Protein AF-A0A5K7YEE3-F1 (afdb_monomer)

pLDDT: mean 75.42, std 17.95, range [35.16, 96.88]

Sequence (125 aa):
MAGDTKPVQFPMSAAAYAMLKKRAKHLGLSTGKLVENLLAAMELRLQRAYAAAHIDETQVSEKSDKLMIEAILIGDGEGWADNWENTKMAQYLSFIRKDILEDASHNATWRPKIHIADDDAEKDD

Structure (mmCIF, N/CA/C/O backbone):
data_AF-A0A5K7YEE3-F1
#
_entry.id   AF-A0A5K7YEE3-F1
#
loop_
_atom_site.group_PDB
_atom_site.id
_atom_site.type_symbol
_atom_site.label_atom_id
_atom_site.label_alt_id
_atom_site.label_comp_id
_atom_site.label_asym_id
_atom_site.label_entity_id
_atom_site.label_seq_id
_atom_site.pdbx_PDB_ins_code
_atom_site.Cartn_x
_atom_site.Cartn_y
_atom_site.Cartn_z
_atom_site.occupancy
_atom_site.B_iso_or_equiv
_atom_site.auth_seq_id
_atom_site.auth_comp_id
_atom_site.auth_asym_id
_atom_site.auth_atom_id
_atom_site.pdbx_PDB_model_num
ATOM 1 N N . MET A 1 1 ? 2.037 -24.481 22.091 1.00 37.22 1 MET A N 1
ATOM 2 C CA . MET A 1 1 ? 2.882 -23.305 21.802 1.00 37.22 1 MET A CA 1
ATOM 3 C C . MET A 1 1 ? 1.964 -22.091 21.761 1.00 37.22 1 MET A C 1
ATOM 5 O O . MET A 1 1 ? 1.357 -21.846 20.728 1.00 37.22 1 MET A O 1
ATOM 9 N N . ALA A 1 2 ? 1.749 -21.412 22.891 1.00 45.12 2 ALA A N 1
ATOM 10 C CA . ALA A 1 2 ? 1.114 -20.096 22.865 1.00 45.12 2 ALA A CA 1
ATOM 11 C C . ALA A 1 2 ? 2.192 -19.146 22.341 1.00 45.12 2 ALA A C 1
ATOM 13 O O . ALA A 1 2 ? 3.171 -18.903 23.037 1.00 45.12 2 ALA A O 1
ATOM 14 N N . GLY A 1 3 ? 2.109 -18.772 21.065 1.00 49.44 3 GLY A N 1
ATOM 15 C CA . GLY A 1 3 ? 3.049 -17.815 20.498 1.00 49.44 3 GLY A CA 1
ATOM 16 C C . GLY A 1 3 ? 2.928 -16.512 21.276 1.00 49.44 3 GLY A C 1
ATOM 17 O O . GLY A 1 3 ? 1.817 -16.012 21.439 1.00 49.44 3 GLY A O 1
ATOM 18 N N . ASP A 1 4 ? 4.049 -15.989 21.768 1.00 53.56 4 ASP A N 1
ATOM 19 C CA . ASP A 1 4 ? 4.132 -14.650 22.344 1.00 53.56 4 ASP A CA 1
ATOM 20 C C . ASP A 1 4 ? 3.796 -13.623 21.254 1.00 53.56 4 ASP A C 1
ATOM 22 O O . ASP A 1 4 ? 4.671 -13.066 20.589 1.00 53.56 4 ASP A O 1
ATOM 26 N N . THR A 1 5 ? 2.507 -13.380 21.022 1.00 59.44 5 THR A N 1
ATOM 27 C CA . THR A 1 5 ? 2.041 -12.268 20.196 1.00 59.44 5 THR A CA 1
ATOM 28 C C . THR A 1 5 ? 2.337 -10.982 20.949 1.00 59.44 5 THR A C 1
ATOM 30 O O . THR A 1 5 ? 1.546 -10.526 21.776 1.00 59.44 5 THR A O 1
ATOM 33 N N . LYS A 1 6 ? 3.515 -10.409 20.691 1.00 65.69 6 LYS A N 1
ATOM 34 C CA . LYS A 1 6 ? 3.865 -9.076 21.175 1.00 65.69 6 LYS A CA 1
ATOM 35 C C . LYS A 1 6 ? 2.903 -8.059 20.551 1.00 65.69 6 LYS A C 1
ATOM 37 O O . LYS A 1 6 ? 2.703 -8.097 19.335 1.00 65.69 6 LYS A O 1
ATOM 42 N N . PRO A 1 7 ? 2.306 -7.154 21.343 1.00 70.75 7 PRO A N 1
ATOM 43 C CA . PRO A 1 7 ? 1.459 -6.106 20.794 1.00 70.75 7 PRO A CA 1
ATOM 44 C C . PRO A 1 7 ? 2.298 -5.193 19.891 1.00 70.75 7 PRO A C 1
ATOM 46 O O . PRO A 1 7 ? 3.295 -4.623 20.330 1.00 70.75 7 PRO A O 1
ATOM 49 N N . VAL A 1 8 ? 1.890 -5.063 18.628 1.00 73.81 8 VAL A N 1
ATOM 50 C CA . VAL A 1 8 ? 2.483 -4.121 17.671 1.00 73.81 8 VAL A CA 1
ATOM 51 C C . VAL A 1 8 ? 1.805 -2.765 17.850 1.00 73.81 8 VAL A C 1
ATOM 53 O O . VAL A 1 8 ? 0.576 -2.677 17.853 1.00 73.81 8 VAL A O 1
ATOM 56 N N . GLN A 1 9 ? 2.599 -1.709 18.022 1.00 77.19 9 GLN A N 1
ATOM 57 C CA . GLN A 1 9 ? 2.112 -0.335 18.122 1.00 77.19 9 GLN A CA 1
ATOM 58 C C . GLN A 1 9 ? 2.451 0.427 16.844 1.00 77.19 9 GLN A C 1
ATOM 60 O O . GLN A 1 9 ? 3.601 0.441 16.415 1.00 77.19 9 GLN A O 1
ATOM 65 N N . PHE A 1 10 ? 1.446 1.076 16.259 1.00 78.00 10 PHE A N 1
ATOM 66 C CA . PHE A 1 10 ? 1.608 1.911 15.074 1.00 78.00 10 PHE A CA 1
ATOM 67 C C . PHE A 1 10 ? 1.471 3.382 15.477 1.00 78.00 10 PHE A C 1
ATOM 69 O O . PHE A 1 10 ? 0.441 3.741 16.060 1.00 78.00 10 PHE A O 1
ATOM 76 N N . PRO A 1 11 ? 2.463 4.241 15.185 1.00 83.50 11 PRO A N 1
ATOM 77 C CA . PRO A 1 11 ? 2.316 5.673 15.396 1.00 83.50 11 PRO A CA 1
ATOM 78 C C . PRO A 1 11 ? 1.243 6.219 14.444 1.00 83.50 11 PRO A C 1
ATOM 80 O O . PRO A 1 11 ? 1.280 5.971 13.241 1.00 83.50 11 PRO A O 1
ATOM 83 N N . MET A 1 12 ? 0.262 6.942 14.984 1.00 85.31 12 MET A N 1
ATOM 84 C CA . MET A 1 12 ? -0.785 7.607 14.206 1.00 85.31 12 MET A CA 1
ATOM 85 C C . MET A 1 12 ? -1.365 8.793 14.976 1.00 85.31 12 MET A C 1
ATOM 87 O O . MET A 1 12 ? -1.327 8.814 16.208 1.00 85.31 12 MET A O 1
ATOM 91 N N . SER A 1 13 ? -1.945 9.762 14.263 1.00 91.19 13 SER A N 1
ATOM 92 C CA . SER A 1 13 ? -2.629 10.888 14.901 1.00 91.19 13 SER A CA 1
ATOM 93 C C . SER A 1 13 ? -3.888 10.431 15.646 1.00 91.19 13 SER A C 1
ATOM 95 O O . SER A 1 13 ? -4.550 9.454 15.272 1.00 91.19 13 SER A O 1
ATOM 97 N N . ALA A 1 14 ? -4.263 11.164 16.699 1.00 87.38 14 ALA A N 1
ATOM 98 C CA . ALA A 1 14 ? -5.452 10.851 17.492 1.00 87.38 14 ALA A CA 1
ATOM 99 C C . ALA A 1 14 ? -6.737 10.863 16.641 1.00 87.38 14 ALA A C 1
ATOM 101 O O . ALA A 1 14 ? -7.603 9.999 16.801 1.00 87.38 14 ALA A O 1
ATOM 102 N N . ALA A 1 15 ? -6.833 11.798 15.689 1.00 92.31 15 ALA A N 1
ATOM 103 C CA . ALA A 1 15 ? -7.942 11.885 14.744 1.00 92.31 15 ALA A CA 1
ATOM 104 C C . ALA A 1 15 ? -8.023 10.650 13.828 1.00 92.31 15 ALA A C 1
ATOM 106 O O . ALA A 1 15 ? -9.101 10.065 13.668 1.00 92.31 15 ALA A O 1
ATOM 107 N N . ALA A 1 16 ? -6.888 10.196 13.281 1.00 89.44 16 ALA A N 1
ATOM 108 C CA . ALA A 1 16 ? -6.839 9.003 12.438 1.00 89.44 16 ALA A CA 1
ATOM 109 C C . ALA A 1 16 ? -7.252 7.746 13.219 1.00 89.44 16 ALA A C 1
ATOM 111 O O . ALA A 1 16 ? -8.068 6.951 12.738 1.00 89.44 16 ALA A O 1
ATOM 112 N N . TYR A 1 17 ? -6.773 7.607 14.460 1.00 89.31 17 TYR A N 1
ATOM 113 C CA . TYR A 1 17 ? -7.147 6.499 15.338 1.00 89.31 17 TYR A CA 1
ATOM 114 C C . TYR A 1 17 ? -8.645 6.489 15.672 1.00 89.31 17 TYR A C 1
ATOM 116 O O . TYR A 1 17 ? -9.297 5.441 15.619 1.00 89.31 17 TYR A O 1
ATOM 124 N N . ALA A 1 18 ? -9.228 7.656 15.967 1.00 92.62 18 ALA A N 1
ATOM 125 C CA . ALA A 1 18 ? -10.658 7.780 16.235 1.00 92.62 18 ALA A CA 1
ATOM 126 C C . ALA A 1 18 ? -11.504 7.338 15.027 1.00 92.62 18 ALA A C 1
ATOM 128 O O . ALA A 1 18 ? -12.474 6.585 15.179 1.00 92.62 18 ALA A O 1
ATOM 129 N N . MET A 1 19 ? -11.102 7.737 13.818 1.00 95.25 19 MET A N 1
ATOM 130 C CA . MET A 1 19 ? -11.761 7.326 12.577 1.00 95.25 19 MET A CA 1
ATOM 131 C C . MET A 1 19 ? -11.615 5.828 12.306 1.00 95.25 19 MET A C 1
ATOM 133 O O . MET A 1 19 ? -12.594 5.176 11.937 1.00 95.25 19 MET A O 1
ATOM 137 N N . LEU A 1 20 ? -10.433 5.256 12.542 1.00 92.94 20 LEU A N 1
ATOM 138 C CA . LEU A 1 20 ? -10.197 3.818 12.431 1.00 92.94 20 LEU A CA 1
ATOM 139 C C . LEU A 1 20 ? -11.116 3.030 13.376 1.00 92.94 20 LEU A C 1
ATOM 141 O O . LEU A 1 20 ? -11.795 2.099 12.944 1.00 92.94 20 LEU A O 1
ATOM 145 N N . LYS A 1 21 ? -11.218 3.448 14.644 1.00 94.31 21 LYS A N 1
ATOM 146 C CA . LYS A 1 21 ? -12.106 2.823 15.638 1.00 94.31 21 LYS A CA 1
ATOM 147 C C . LYS A 1 21 ? -13.577 2.908 15.225 1.00 94.31 21 LYS A C 1
ATOM 149 O O . LYS A 1 21 ? -14.319 1.935 15.368 1.00 94.31 21 LYS A O 1
ATOM 154 N N . LYS A 1 22 ? -14.006 4.053 14.683 1.00 96.88 22 LYS A N 1
ATOM 155 C CA . LYS A 1 22 ? -15.368 4.240 14.160 1.00 96.88 22 LYS A CA 1
ATOM 156 C C . LYS A 1 22 ? -15.659 3.288 12.995 1.00 96.88 22 LYS A C 1
ATOM 158 O O . LYS A 1 22 ? -16.711 2.651 12.993 1.00 96.88 22 LYS A O 1
ATOM 163 N N . ARG A 1 23 ? -14.728 3.154 12.043 1.00 96.62 23 ARG A N 1
ATOM 164 C CA . ARG A 1 23 ? -14.845 2.224 10.904 1.00 96.62 23 ARG A CA 1
ATOM 165 C C . ARG A 1 23 ? -14.886 0.769 11.362 1.00 96.62 23 ARG A C 1
ATOM 167 O O . ARG A 1 23 ? -15.761 0.033 10.924 1.00 96.62 23 ARG A O 1
ATOM 174 N N . ALA A 1 24 ? -14.013 0.377 12.290 1.00 95.50 24 ALA A N 1
ATOM 175 C CA . ALA A 1 24 ? -13.995 -0.977 12.842 1.00 95.50 24 ALA A CA 1
ATOM 176 C C . ALA A 1 24 ? -15.349 -1.337 13.470 1.00 95.50 24 ALA A C 1
ATOM 178 O O . ALA A 1 24 ? -15.931 -2.366 13.133 1.00 95.50 24 ALA A O 1
ATOM 179 N N . LYS A 1 25 ? -15.915 -0.429 14.281 1.00 96.44 25 LYS A N 1
ATOM 180 C CA . LYS A 1 25 ? -17.255 -0.596 14.861 1.00 96.44 25 LYS A CA 1
ATOM 181 C C . LYS A 1 25 ? -18.341 -0.731 13.790 1.00 96.44 25 LYS A C 1
ATOM 183 O O . LYS A 1 25 ? -19.210 -1.584 13.926 1.00 96.44 25 LYS A O 1
ATOM 188 N N . HIS A 1 26 ? -18.306 0.104 12.751 1.00 96.88 26 HIS A N 1
ATOM 189 C CA . HIS A 1 26 ? -19.284 0.055 11.661 1.00 96.88 26 HIS A CA 1
ATOM 190 C C . HIS A 1 26 ? -19.256 -1.283 10.908 1.00 96.88 26 HIS A C 1
ATOM 192 O O . HIS A 1 26 ? -20.305 -1.788 10.526 1.00 96.88 26 HIS A O 1
ATOM 198 N N . LEU A 1 27 ? -18.070 -1.874 10.755 1.00 95.56 27 LEU A N 1
ATOM 199 C CA . LEU A 1 27 ? -17.865 -3.156 10.080 1.00 95.56 27 LEU A CA 1
ATOM 200 C C . LEU A 1 27 ? -18.007 -4.375 11.009 1.00 95.56 27 LEU A C 1
ATOM 202 O O . LEU A 1 27 ? -17.825 -5.501 10.557 1.00 95.56 27 LEU A O 1
ATOM 206 N N . GLY A 1 28 ? -18.299 -4.179 12.300 1.00 96.06 28 GLY A N 1
ATOM 207 C CA . GLY A 1 28 ? -18.375 -5.274 13.275 1.00 96.06 28 GLY A CA 1
ATOM 208 C C . GLY A 1 28 ? -17.030 -5.963 13.547 1.00 96.06 28 GLY A C 1
ATOM 209 O O . GLY A 1 28 ? -17.005 -7.126 13.942 1.00 96.06 28 GLY A O 1
ATOM 210 N N . LEU A 1 29 ? -15.912 -5.267 13.331 1.00 94.12 29 LEU A N 1
ATOM 211 C CA . LEU A 1 29 ? -14.554 -5.786 13.501 1.00 94.12 29 LEU A CA 1
ATOM 212 C C . LEU A 1 29 ? -13.878 -5.190 14.742 1.00 94.12 29 LEU A C 1
ATOM 214 O O . LEU A 1 29 ? -14.187 -4.077 15.173 1.00 94.12 29 LEU A O 1
ATOM 218 N N . SER A 1 30 ? -12.889 -5.902 15.288 1.00 93.25 30 SER A N 1
ATOM 219 C CA . SER A 1 30 ? -11.938 -5.282 16.213 1.00 93.25 30 SER A CA 1
ATOM 220 C C . SER A 1 30 ? -11.033 -4.304 15.453 1.00 93.25 30 SER A C 1
ATOM 222 O O . SER A 1 30 ? -10.780 -4.474 14.258 1.00 93.25 30 SER A O 1
ATOM 224 N N . THR A 1 31 ? -10.505 -3.284 16.138 1.00 89.75 31 THR A N 1
ATOM 225 C CA . THR A 1 31 ? -9.558 -2.339 15.522 1.00 89.75 31 THR A CA 1
ATOM 226 C C . THR A 1 31 ? -8.338 -3.065 14.954 1.00 89.75 31 THR A C 1
ATOM 228 O O . THR A 1 31 ? -7.945 -2.790 13.827 1.00 89.75 31 THR A O 1
ATOM 231 N N . GLY A 1 32 ? -7.788 -4.035 15.696 1.00 89.00 32 GLY A N 1
ATOM 232 C CA . GLY A 1 32 ? -6.670 -4.859 15.227 1.00 89.00 32 GLY A CA 1
ATOM 233 C C . GLY A 1 32 ? -7.019 -5.642 13.962 1.00 89.00 32 GLY A C 1
ATOM 234 O O . GLY A 1 32 ? -6.260 -5.607 13.000 1.00 89.00 32 GLY A O 1
ATOM 235 N N . LYS A 1 33 ? -8.216 -6.244 13.902 1.00 89.56 33 LYS A N 1
ATOM 236 C CA . LYS A 1 33 ? -8.641 -6.989 12.714 1.00 89.56 33 LYS A CA 1
ATOM 237 C C . LYS A 1 33 ? -8.813 -6.093 11.489 1.00 89.56 33 LYS A C 1
ATOM 239 O O . LYS A 1 33 ? -8.488 -6.495 10.377 1.00 89.56 33 LYS A O 1
ATOM 244 N N . LEU A 1 34 ? -9.305 -4.870 11.684 1.00 91.88 34 LEU A N 1
ATOM 245 C CA . LEU A 1 34 ? -9.372 -3.897 10.599 1.00 91.88 34 LEU A CA 1
ATOM 246 C C . LEU A 1 34 ? -7.970 -3.525 10.097 1.00 91.88 34 LEU A C 1
ATOM 248 O O . LEU A 1 34 ? -7.770 -3.481 8.889 1.00 91.88 34 LEU A O 1
ATOM 252 N N . VAL A 1 35 ? -7.003 -3.301 10.993 1.00 89.69 35 VAL A N 1
ATOM 253 C CA . VAL A 1 35 ? -5.608 -3.017 10.606 1.00 89.69 35 VAL A CA 1
ATOM 254 C C . VAL A 1 35 ? -5.007 -4.180 9.816 1.00 89.69 35 VAL A C 1
ATOM 256 O O . VAL A 1 35 ? -4.462 -3.948 8.744 1.00 89.69 35 VAL A O 1
ATOM 259 N N . GLU A 1 36 ? -5.166 -5.422 10.278 1.00 88.56 36 GLU A N 1
ATOM 260 C CA . GLU A 1 36 ? -4.715 -6.614 9.541 1.00 88.56 36 GLU A CA 1
ATOM 261 C C . GLU A 1 36 ? -5.302 -6.674 8.127 1.00 88.56 36 GLU A C 1
ATOM 263 O O . GLU A 1 36 ? -4.581 -6.924 7.165 1.00 88.56 36 GLU A O 1
ATOM 268 N N . ASN A 1 37 ? -6.605 -6.416 7.985 1.00 89.94 37 ASN A N 1
ATOM 269 C CA . ASN A 1 37 ? -7.263 -6.434 6.682 1.00 89.94 37 ASN A CA 1
ATOM 270 C C . ASN A 1 37 ? -6.750 -5.314 5.760 1.00 89.94 37 ASN A C 1
ATOM 272 O O . ASN A 1 37 ? -6.614 -5.534 4.560 1.00 89.94 37 ASN A O 1
ATOM 276 N N . LEU A 1 38 ? -6.462 -4.126 6.304 1.00 90.38 38 LEU A N 1
ATOM 277 C CA . LEU A 1 38 ? -5.888 -3.015 5.539 1.00 90.38 38 LEU A CA 1
ATOM 278 C C . LEU A 1 38 ? -4.459 -3.328 5.077 1.00 90.38 38 LEU A C 1
ATOM 280 O O . LEU A 1 38 ? -4.128 -3.064 3.924 1.00 90.38 38 LEU A O 1
ATOM 284 N N . LEU A 1 39 ? -3.638 -3.935 5.940 1.00 88.94 39 LEU A N 1
ATOM 285 C CA . LEU A 1 39 ? -2.290 -4.384 5.580 1.00 88.94 39 LEU A CA 1
ATOM 286 C C . LEU A 1 39 ? -2.338 -5.467 4.496 1.00 88.94 39 LEU A C 1
ATOM 288 O O . LEU A 1 39 ? -1.632 -5.359 3.500 1.00 88.94 39 LEU A O 1
ATOM 292 N N . ALA A 1 40 ? -3.229 -6.454 4.630 1.00 89.06 40 ALA A N 1
ATOM 293 C CA . ALA A 1 40 ? -3.421 -7.486 3.612 1.00 89.06 40 ALA A CA 1
ATOM 294 C C . ALA A 1 40 ? -3.900 -6.904 2.269 1.00 89.06 40 ALA A C 1
ATOM 296 O O . ALA A 1 40 ? -3.475 -7.352 1.207 1.00 89.06 40 ALA A O 1
ATOM 297 N N . ALA A 1 41 ? -4.766 -5.887 2.295 1.00 88.88 41 ALA A N 1
ATOM 298 C CA . ALA A 1 41 ? -5.204 -5.205 1.081 1.00 88.88 41 ALA A CA 1
ATOM 299 C C . ALA A 1 41 ? -4.056 -4.444 0.397 1.00 88.88 41 ALA A C 1
ATOM 301 O O . ALA A 1 41 ? -3.963 -4.473 -0.830 1.00 88.88 41 ALA A O 1
ATOM 302 N N . MET A 1 42 ? -3.181 -3.794 1.170 1.00 88.50 42 MET A N 1
ATOM 303 C CA . MET A 1 42 ? -1.996 -3.121 0.631 1.00 88.50 42 MET A CA 1
ATOM 304 C C . MET A 1 42 ? -1.011 -4.121 0.021 1.00 88.50 42 MET A C 1
ATOM 306 O O . MET A 1 42 ? -0.547 -3.901 -1.091 1.00 88.50 42 MET A O 1
ATOM 310 N N . GLU A 1 43 ? -0.767 -5.247 0.689 1.00 90.00 43 GLU A N 1
ATOM 311 C CA . GLU A 1 43 ? 0.088 -6.323 0.175 1.00 90.00 43 GLU A CA 1
ATOM 312 C C . GLU A 1 43 ? -0.410 -6.843 -1.185 1.00 90.00 43 GLU A C 1
ATOM 314 O O . GLU A 1 43 ? 0.347 -6.948 -2.147 1.00 90.00 43 GLU A O 1
ATOM 319 N N . LEU A 1 44 ? -1.720 -7.070 -1.325 1.00 88.81 44 LEU A N 1
ATOM 320 C CA . LEU A 1 44 ? -2.311 -7.475 -2.605 1.00 88.81 44 LEU A CA 1
ATOM 321 C C . LEU A 1 44 ? -2.161 -6.403 -3.694 1.00 88.81 44 LEU A C 1
ATOM 323 O O . LEU A 1 44 ? -1.987 -6.735 -4.868 1.00 88.81 44 LEU A O 1
ATOM 327 N N . ARG A 1 45 ? -2.261 -5.119 -3.333 1.00 87.44 45 ARG A N 1
ATOM 328 C CA . ARG A 1 45 ? -2.030 -4.010 -4.272 1.00 87.44 45 ARG A CA 1
ATOM 329 C C . ARG A 1 45 ? -0.570 -3.964 -4.712 1.00 87.44 45 ARG A C 1
ATOM 331 O O . ARG A 1 45 ? -0.318 -3.807 -5.902 1.00 87.44 45 ARG A O 1
ATOM 338 N N . LEU 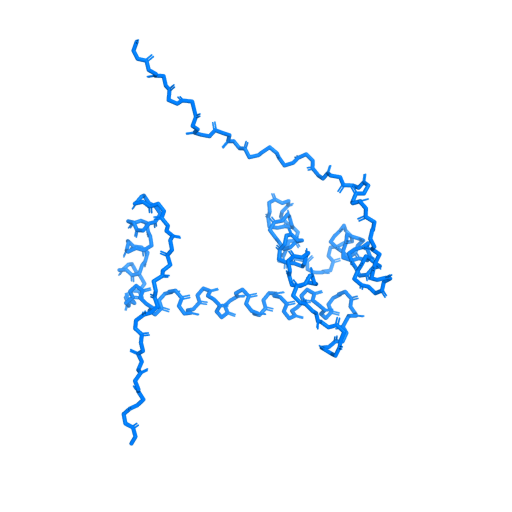A 1 46 ? 0.361 -4.175 -3.787 1.00 88.69 46 LEU A N 1
ATOM 339 C CA . LEU A 1 46 ? 1.793 -4.231 -4.055 1.00 88.69 46 LEU A CA 1
ATOM 340 C C . LEU A 1 46 ? 2.136 -5.363 -5.034 1.00 88.69 46 LEU A C 1
ATOM 342 O O . LEU A 1 46 ? 2.762 -5.119 -6.063 1.00 88.69 46 LEU A O 1
ATOM 346 N N . GLN A 1 47 ? 1.625 -6.571 -4.786 1.00 87.56 47 GLN A N 1
ATOM 347 C CA . GLN A 1 47 ? 1.804 -7.726 -5.674 1.00 87.56 47 GLN A CA 1
ATOM 348 C C . GLN A 1 47 ? 1.276 -7.461 -7.090 1.00 87.56 47 GLN A C 1
ATOM 350 O O . GLN A 1 47 ? 1.938 -7.775 -8.080 1.00 87.56 47 GLN A O 1
ATOM 355 N N . ARG A 1 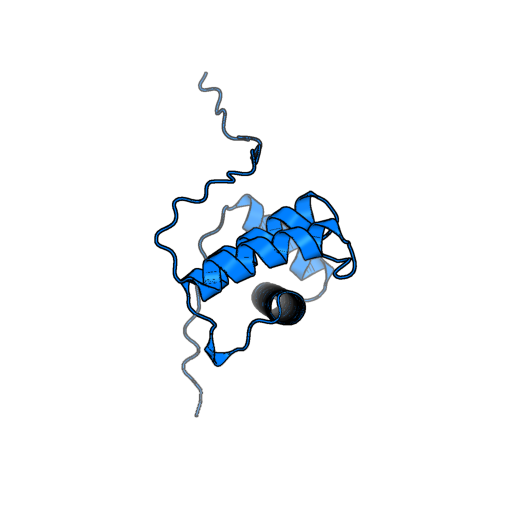48 ? 0.097 -6.837 -7.209 1.00 86.25 48 ARG A N 1
ATOM 356 C CA . ARG A 1 48 ? -0.475 -6.458 -8.512 1.00 86.25 48 ARG A CA 1
ATOM 357 C C . ARG A 1 48 ? 0.369 -5.411 -9.227 1.00 86.25 48 ARG A C 1
ATOM 359 O O . ARG A 1 48 ? 0.555 -5.522 -10.435 1.00 86.25 48 ARG A O 1
ATOM 366 N N . ALA A 1 49 ? 0.881 -4.424 -8.498 1.00 86.25 49 ALA A N 1
ATOM 367 C CA . ALA A 1 49 ? 1.716 -3.375 -9.064 1.00 86.25 49 ALA A CA 1
ATOM 368 C C . ALA A 1 49 ? 3.049 -3.939 -9.587 1.00 86.25 49 ALA A C 1
ATOM 370 O O . ALA A 1 49 ? 3.436 -3.631 -10.713 1.00 86.25 49 ALA A O 1
ATOM 371 N N . TYR A 1 50 ? 3.694 -4.844 -8.842 1.00 89.06 50 TYR A N 1
ATOM 372 C CA . TYR A 1 50 ? 4.886 -5.563 -9.307 1.00 89.06 50 TYR A CA 1
ATOM 373 C C . TYR A 1 50 ? 4.614 -6.435 -10.535 1.00 89.06 50 TYR A C 1
ATOM 375 O O . TYR A 1 50 ? 5.372 -6.382 -11.506 1.00 89.06 50 TYR A O 1
ATOM 383 N N . ALA A 1 51 ? 3.501 -7.175 -10.539 1.00 86.75 51 ALA A N 1
ATOM 384 C CA . ALA A 1 51 ? 3.101 -7.981 -11.688 1.00 86.75 51 ALA A CA 1
ATOM 385 C C . ALA A 1 51 ? 2.857 -7.116 -12.938 1.00 86.75 51 ALA A C 1
ATOM 387 O O . ALA A 1 51 ? 3.340 -7.446 -14.021 1.00 86.75 51 ALA A O 1
ATOM 388 N N . ALA A 1 52 ? 2.166 -5.981 -12.786 1.00 85.50 52 ALA A N 1
ATOM 389 C CA . ALA A 1 52 ? 1.925 -5.020 -13.863 1.00 85.50 52 ALA A CA 1
ATOM 390 C C . ALA A 1 52 ? 3.219 -4.344 -14.350 1.00 85.50 52 ALA A C 1
ATOM 392 O O . ALA A 1 52 ? 3.356 -4.039 -15.533 1.00 85.50 52 ALA A O 1
ATOM 393 N N . ALA A 1 53 ? 4.186 -4.143 -13.455 1.00 85.75 53 ALA A N 1
ATOM 394 C CA . ALA A 1 53 ? 5.512 -3.634 -13.783 1.00 85.75 53 ALA A CA 1
ATOM 395 C C . ALA A 1 53 ? 6.454 -4.710 -14.357 1.00 85.75 53 ALA A C 1
ATOM 397 O O . ALA A 1 53 ? 7.568 -4.374 -14.753 1.00 85.75 53 ALA A O 1
ATOM 398 N N . HIS A 1 54 ? 6.044 -5.982 -14.424 1.00 88.06 54 HIS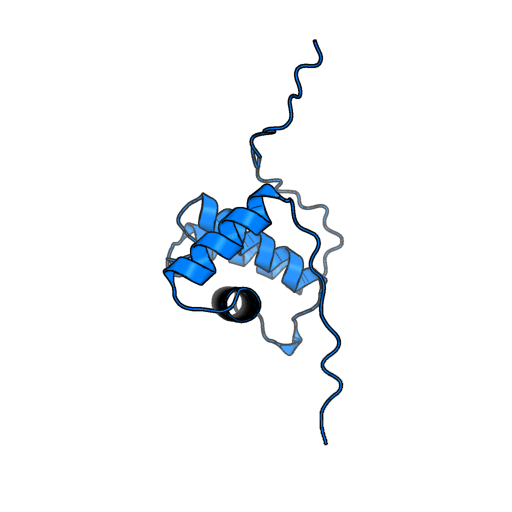 A N 1
ATOM 399 C CA . HIS A 1 54 ? 6.894 -7.105 -14.837 1.00 88.06 54 HIS A CA 1
ATOM 400 C C . HIS A 1 54 ? 8.224 -7.155 -14.060 1.00 88.06 54 HIS A C 1
ATOM 402 O O . HIS A 1 54 ? 9.309 -7.162 -14.661 1.00 88.06 54 HIS A O 1
ATOM 408 N N . ILE A 1 55 ? 8.115 -7.108 -12.730 1.00 84.56 55 ILE A N 1
ATOM 409 C CA . ILE A 1 55 ? 9.215 -7.252 -11.770 1.00 84.56 55 ILE A CA 1
ATOM 410 C C . ILE A 1 55 ? 9.016 -8.573 -11.032 1.00 84.56 55 ILE A C 1
ATOM 412 O O . ILE A 1 55 ? 7.949 -8.808 -10.465 1.00 84.56 55 ILE A O 1
ATOM 416 N N . ASP A 1 56 ? 10.040 -9.420 -11.044 1.00 82.44 56 ASP A N 1
ATOM 417 C CA . ASP A 1 56 ? 10.014 -10.703 -10.346 1.00 82.44 56 ASP A CA 1
ATOM 418 C C . ASP A 1 56 ? 10.279 -10.517 -8.846 1.00 82.44 56 ASP A C 1
ATOM 420 O O . ASP A 1 56 ? 11.038 -9.637 -8.438 1.00 82.44 56 ASP A O 1
ATOM 424 N N . GLU A 1 57 ? 9.728 -11.401 -8.010 1.00 77.12 57 GLU A N 1
ATOM 425 C CA . GLU A 1 57 ? 9.901 -11.356 -6.547 1.00 77.12 57 GLU A CA 1
ATOM 426 C C . GLU A 1 57 ? 11.378 -11.373 -6.119 1.00 77.12 57 GLU A C 1
ATOM 428 O O . GLU A 1 57 ? 11.756 -10.758 -5.127 1.00 77.12 57 GLU A O 1
ATOM 433 N N . THR A 1 58 ? 12.250 -12.020 -6.898 1.00 79.88 58 THR A N 1
ATOM 434 C CA . THR A 1 58 ? 13.697 -12.075 -6.632 1.00 79.88 58 THR A CA 1
ATOM 435 C C . THR A 1 58 ? 14.421 -10.750 -6.882 1.00 79.88 58 THR A C 1
ATOM 437 O O . THR A 1 58 ? 15.593 -10.624 -6.538 1.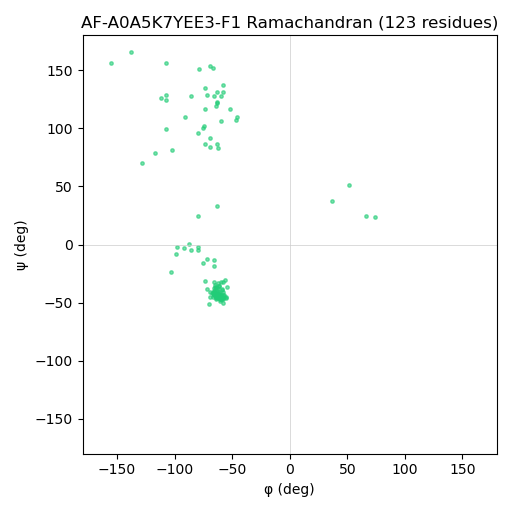00 79.88 58 THR A O 1
ATOM 440 N N . GLN A 1 59 ? 13.759 -9.790 -7.531 1.00 72.69 59 GLN A N 1
ATOM 441 C CA . GLN A 1 59 ? 14.270 -8.447 -7.819 1.00 72.69 59 GLN A CA 1
ATOM 442 C C . GLN A 1 59 ? 13.758 -7.412 -6.806 1.00 72.69 59 GLN A C 1
ATOM 444 O O . GLN A 1 59 ? 14.211 -6.268 -6.818 1.00 72.69 59 GLN A O 1
ATOM 449 N N . VAL A 1 60 ? 12.821 -7.803 -5.935 1.00 79.06 60 VAL A N 1
ATOM 450 C CA . VAL A 1 60 ? 12.227 -6.924 -4.929 1.00 79.06 60 VAL A CA 1
ATOM 451 C C . VAL A 1 60 ? 13.223 -6.669 -3.799 1.00 79.06 60 VAL A C 1
ATOM 453 O O . VAL A 1 60 ? 13.882 -7.569 -3.280 1.00 79.06 60 VAL A O 1
ATOM 456 N N . SER A 1 61 ? 13.323 -5.404 -3.412 1.00 79.12 61 SER A N 1
ATOM 457 C CA . SER A 1 61 ? 14.129 -4.915 -2.297 1.00 79.12 61 SER A CA 1
ATOM 458 C C . SER A 1 61 ? 13.333 -3.871 -1.515 1.00 79.12 61 SER A C 1
ATOM 460 O O . SER A 1 61 ? 12.368 -3.317 -2.036 1.00 79.12 61 SER A O 1
ATOM 462 N N . GLU A 1 62 ? 13.768 -3.518 -0.305 1.00 74.94 62 GLU A N 1
ATOM 463 C CA . GLU A 1 62 ? 13.108 -2.478 0.507 1.00 74.94 62 GLU A CA 1
ATOM 464 C C . GLU A 1 62 ? 12.962 -1.136 -0.247 1.00 74.94 62 GLU A C 1
ATOM 466 O O . GLU A 1 62 ? 11.944 -0.449 -0.148 1.00 74.94 62 GLU A O 1
ATOM 471 N N . LYS A 1 63 ? 13.957 -0.778 -1.073 1.00 78.00 63 LYS A N 1
ATOM 472 C CA . LYS A 1 63 ? 13.910 0.406 -1.950 1.00 78.00 63 LYS A CA 1
ATOM 473 C C . LYS A 1 63 ? 12.809 0.281 -3.011 1.00 78.00 63 LYS A C 1
ATOM 475 O O . LYS A 1 63 ? 12.151 1.272 -3.322 1.00 78.00 63 LYS A O 1
ATOM 480 N N . SER A 1 64 ? 12.610 -0.923 -3.541 1.00 81.44 64 SER A N 1
ATOM 481 C CA . SER A 1 64 ? 11.566 -1.227 -4.525 1.00 81.44 64 SER A CA 1
ATOM 482 C C . SER A 1 64 ? 10.179 -1.081 -3.908 1.00 81.44 64 SER A C 1
ATOM 484 O O . SER A 1 64 ? 9.320 -0.436 -4.507 1.00 81.44 64 SER A O 1
ATOM 486 N N . ASP A 1 65 ? 9.992 -1.578 -2.679 1.00 84.62 65 ASP A N 1
ATOM 487 C CA . ASP A 1 65 ? 8.706 -1.500 -1.977 1.00 84.62 65 ASP A CA 1
ATOM 488 C C . ASP A 1 65 ? 8.306 -0.056 -1.725 1.00 84.62 65 ASP A C 1
ATOM 490 O O . ASP A 1 65 ? 7.168 0.330 -1.988 1.00 84.62 65 ASP A O 1
ATOM 494 N N . LYS A 1 66 ? 9.257 0.780 -1.297 1.00 84.12 66 LYS A N 1
ATOM 495 C CA . LYS A 1 66 ? 9.004 2.208 -1.114 1.00 84.12 66 LYS A CA 1
ATOM 496 C C . LYS A 1 66 ? 8.523 2.873 -2.407 1.00 84.12 66 LYS A C 1
ATOM 498 O O . LYS A 1 66 ? 7.500 3.554 -2.392 1.00 84.12 66 LYS A O 1
ATOM 503 N N . LEU A 1 67 ? 9.241 2.666 -3.513 1.00 85.38 67 LEU A N 1
ATOM 504 C CA . LEU A 1 67 ? 8.891 3.259 -4.807 1.00 85.38 67 LEU A CA 1
ATOM 505 C C . LEU A 1 67 ? 7.530 2.765 -5.304 1.00 85.38 67 LEU A C 1
ATOM 507 O O . LEU A 1 67 ? 6.735 3.549 -5.819 1.00 85.38 67 LEU A O 1
ATOM 511 N N . MET A 1 68 ? 7.239 1.478 -5.123 1.00 87.31 68 MET A N 1
ATOM 512 C CA . MET A 1 68 ? 5.989 0.886 -5.580 1.00 87.31 68 MET A CA 1
ATOM 513 C C . MET A 1 68 ? 4.791 1.331 -4.730 1.00 87.31 68 MET A C 1
ATOM 515 O O . MET A 1 68 ? 3.727 1.623 -5.272 1.00 87.31 68 MET A O 1
ATOM 519 N N . ILE A 1 69 ? 4.962 1.464 -3.412 1.00 87.56 69 ILE A N 1
ATOM 520 C CA . ILE A 1 69 ? 3.935 2.025 -2.524 1.00 87.56 69 ILE A CA 1
ATOM 521 C C . ILE A 1 69 ? 3.641 3.481 -2.900 1.00 87.56 69 ILE A C 1
ATOM 523 O O . ILE A 1 69 ? 2.475 3.849 -3.032 1.00 87.56 69 ILE A O 1
ATOM 527 N N . GLU A 1 70 ? 4.668 4.305 -3.127 1.00 85.62 70 GLU A N 1
ATOM 528 C CA . GLU A 1 70 ? 4.482 5.685 -3.601 1.00 85.62 70 GLU A CA 1
ATOM 529 C C . GLU A 1 70 ? 3.722 5.717 -4.936 1.00 85.62 70 GLU A C 1
ATOM 531 O O . GLU A 1 70 ? 2.796 6.516 -5.101 1.00 85.62 70 GLU A O 1
ATOM 536 N N . ALA A 1 71 ? 4.039 4.796 -5.851 1.00 84.00 71 ALA A N 1
ATOM 537 C CA . ALA A 1 71 ? 3.346 4.664 -7.127 1.00 84.00 71 ALA A CA 1
ATOM 538 C C . ALA A 1 71 ? 1.849 4.393 -6.966 1.00 84.00 71 ALA A C 1
ATOM 540 O O . ALA A 1 71 ? 1.026 5.018 -7.636 1.00 84.00 71 ALA A O 1
ATOM 541 N N . ILE A 1 72 ? 1.503 3.462 -6.071 1.00 85.50 72 ILE A N 1
ATOM 542 C CA . ILE A 1 72 ? 0.120 3.098 -5.758 1.00 85.50 72 ILE A CA 1
ATOM 543 C C . ILE A 1 72 ? -0.626 4.314 -5.213 1.00 85.50 72 ILE A C 1
ATOM 545 O O . ILE A 1 72 ? -1.714 4.618 -5.690 1.00 85.50 72 ILE A O 1
ATOM 549 N N . LEU A 1 73 ? -0.031 5.044 -4.266 1.00 84.88 73 LEU A N 1
ATOM 550 C CA . LEU A 1 73 ? -0.669 6.204 -3.638 1.00 84.88 73 LEU A CA 1
ATOM 551 C C . LEU A 1 73 ? -0.888 7.361 -4.623 1.00 84.88 73 LEU A C 1
ATOM 553 O O . LEU A 1 73 ? -1.944 7.993 -4.605 1.00 84.88 73 LEU A O 1
ATOM 557 N N . ILE A 1 74 ? 0.077 7.624 -5.510 1.00 83.00 74 ILE A N 1
ATOM 558 C CA . ILE A 1 74 ? -0.082 8.611 -6.590 1.00 83.00 74 ILE A CA 1
ATOM 559 C C . ILE A 1 74 ? -1.186 8.159 -7.548 1.00 83.00 74 ILE A C 1
ATOM 561 O O . ILE A 1 74 ? -2.073 8.940 -7.890 1.00 83.00 74 ILE A O 1
ATOM 565 N N . GLY A 1 75 ? -1.168 6.884 -7.943 1.00 80.81 75 GLY A N 1
ATOM 566 C CA . GLY A 1 75 ? -2.204 6.299 -8.784 1.00 80.81 75 GLY A CA 1
ATOM 567 C C . GLY A 1 75 ? -3.595 6.387 -8.152 1.00 80.81 75 GLY A C 1
ATOM 568 O O . GLY A 1 75 ? -4.556 6.654 -8.867 1.00 80.81 75 GLY A O 1
ATOM 569 N N . ASP A 1 76 ? -3.724 6.195 -6.836 1.00 80.88 76 ASP A N 1
ATOM 570 C CA . ASP A 1 76 ? -4.989 6.338 -6.104 1.00 80.88 76 ASP A CA 1
ATOM 571 C C . ASP A 1 76 ? -5.481 7.795 -6.173 1.00 80.88 76 ASP A C 1
ATOM 573 O O . ASP A 1 76 ? -6.649 8.036 -6.483 1.00 80.88 76 ASP A O 1
ATOM 577 N N . GLY A 1 77 ? -4.589 8.770 -5.953 1.00 80.50 77 GLY A N 1
ATOM 578 C CA . GLY A 1 77 ? -4.911 10.201 -6.024 1.00 80.50 77 GLY A CA 1
ATOM 579 C C . GLY A 1 77 ? -5.370 10.664 -7.410 1.00 80.50 77 GLY A C 1
ATOM 580 O O . GLY A 1 77 ? -6.238 11.527 -7.521 1.00 80.50 77 GLY A O 1
ATOM 581 N N . GLU A 1 78 ? -4.839 10.048 -8.464 1.00 79.94 78 GLU A N 1
ATOM 582 C CA . GLU A 1 78 ? -5.179 10.349 -9.859 1.00 79.94 78 GLU A CA 1
ATOM 583 C C . GLU A 1 78 ? -6.329 9.479 -10.417 1.00 79.94 78 GLU A C 1
ATOM 585 O O . GLU A 1 78 ? 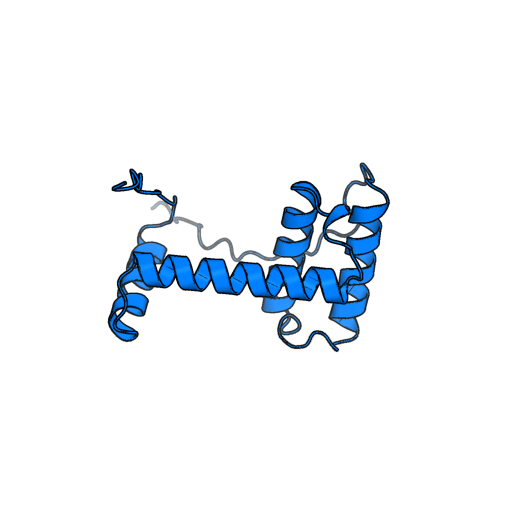-6.760 9.655 -11.562 1.00 79.94 78 GLU A O 1
ATOM 590 N N . GLY A 1 79 ? -6.841 8.525 -9.627 1.00 77.62 79 GLY A N 1
ATOM 591 C CA . GLY A 1 79 ? -7.914 7.606 -10.020 1.00 77.62 79 GLY A CA 1
ATOM 592 C C . GLY A 1 79 ? -7.486 6.498 -10.992 1.00 77.62 79 GLY A C 1
ATOM 593 O O . GLY A 1 79 ? -8.309 5.978 -11.746 1.00 77.62 79 GLY A O 1
ATOM 594 N N . TRP A 1 80 ? -6.199 6.149 -11.027 1.00 76.75 80 TRP A N 1
ATOM 595 C CA . TRP A 1 80 ? -5.631 5.123 -11.910 1.00 76.75 80 TRP A CA 1
ATOM 596 C C . TRP A 1 80 ? -5.339 3.797 -11.201 1.00 76.75 80 TRP A C 1
ATOM 598 O O . TRP A 1 80 ? -5.303 2.767 -11.867 1.00 76.75 80 TRP A O 1
ATOM 608 N N . ALA A 1 81 ? -5.148 3.802 -9.879 1.00 60.12 81 ALA A N 1
ATOM 609 C CA . ALA A 1 81 ? -4.641 2.645 -9.130 1.00 60.12 81 ALA A CA 1
ATOM 610 C C . ALA A 1 81 ? -5.571 1.420 -9.101 1.00 60.12 81 ALA A C 1
ATOM 612 O O . ALA A 1 81 ? -5.095 0.318 -8.867 1.00 60.12 81 ALA A O 1
ATOM 613 N N . ASP A 1 82 ? -6.867 1.561 -9.386 1.00 64.56 82 ASP A N 1
ATOM 614 C CA . ASP A 1 82 ? -7.767 0.405 -9.531 1.00 64.56 82 ASP A CA 1
ATOM 615 C C . ASP A 1 82 ? -7.985 -0.004 -11.005 1.00 64.56 82 ASP A C 1
ATOM 617 O O . ASP A 1 82 ? -8.647 -1.003 -11.285 1.00 64.56 82 ASP A O 1
ATOM 621 N N . ASN A 1 83 ? -7.398 0.730 -11.959 1.00 71.00 83 ASN A N 1
ATOM 622 C CA . ASN A 1 83 ? -7.430 0.429 -13.389 1.00 71.00 83 ASN A CA 1
ATOM 623 C C . ASN A 1 83 ? -6.008 0.166 -13.902 1.00 71.00 83 ASN A C 1
ATOM 625 O O . ASN A 1 83 ? -5.379 1.018 -14.523 1.00 71.00 83 ASN A O 1
ATOM 629 N N . TRP A 1 84 ? -5.504 -1.039 -13.647 1.00 64.94 84 TRP A N 1
ATOM 630 C CA . TRP A 1 84 ? -4.148 -1.458 -14.026 1.00 64.94 84 TRP A CA 1
ATOM 631 C C . TRP A 1 84 ? -3.923 -1.552 -15.544 1.00 64.94 84 TRP A C 1
ATOM 633 O O . TRP A 1 84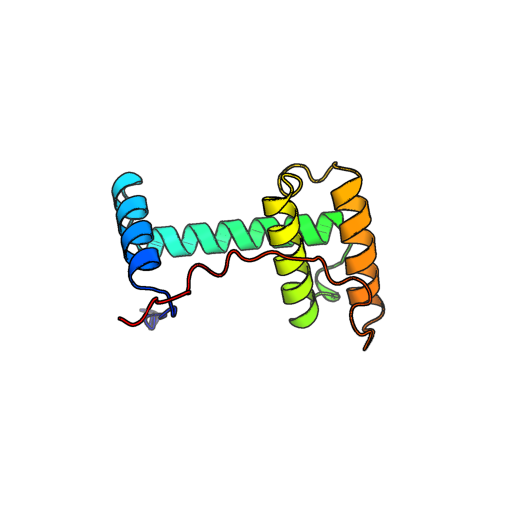 ? -2.782 -1.595 -15.994 1.00 64.94 84 TRP A O 1
ATOM 643 N N . GLU A 1 85 ? -4.996 -1.528 -16.337 1.00 65.12 85 GLU A N 1
ATOM 644 C CA . GLU A 1 85 ? -4.955 -1.427 -17.802 1.00 65.12 85 GLU A CA 1
ATOM 645 C C . GLU A 1 85 ? -4.867 0.033 -18.287 1.00 65.12 85 GLU A C 1
ATOM 647 O O . GLU A 1 85 ? -4.726 0.302 -19.483 1.00 65.12 85 GLU A O 1
ATOM 652 N N . ASN A 1 86 ? -4.932 1.007 -17.371 1.00 78.12 86 ASN A N 1
ATOM 653 C CA . ASN A 1 86 ? -4.787 2.417 -17.695 1.00 78.12 86 ASN A CA 1
ATOM 654 C C . ASN A 1 86 ? -3.387 2.683 -18.257 1.00 78.12 86 ASN A C 1
ATOM 656 O O . ASN A 1 86 ? -2.371 2.489 -17.590 1.00 78.12 86 ASN A O 1
ATOM 660 N N . THR A 1 87 ? -3.338 3.215 -19.477 1.00 77.94 87 THR A N 1
ATOM 661 C CA . THR A 1 87 ? -2.086 3.492 -20.186 1.00 77.94 87 THR A CA 1
ATOM 662 C C . THR A 1 87 ? -1.165 4.444 -19.417 1.00 77.94 87 THR A C 1
ATOM 664 O O . THR A 1 87 ? 0.050 4.289 -19.496 1.00 77.94 87 THR A O 1
ATOM 667 N N . LYS A 1 88 ? -1.706 5.392 -18.635 1.00 78.50 88 LYS A N 1
ATOM 668 C CA . LYS A 1 88 ? -0.908 6.292 -17.786 1.00 78.50 88 LYS A CA 1
ATOM 669 C C . LYS A 1 88 ? -0.265 5.546 -16.621 1.00 78.50 88 LYS A C 1
ATOM 671 O O . LYS A 1 88 ? 0.906 5.776 -16.342 1.00 78.50 88 LYS A O 1
ATOM 676 N N . MET A 1 89 ? -0.998 4.627 -15.988 1.00 82.00 89 MET A N 1
ATOM 677 C CA . MET A 1 89 ? -0.457 3.790 -14.914 1.00 82.00 89 MET A CA 1
ATOM 678 C C . MET A 1 89 ? 0.615 2.844 -15.452 1.00 82.00 89 MET A C 1
ATOM 680 O O . MET A 1 89 ? 1.702 2.774 -14.892 1.00 82.00 89 MET A O 1
ATOM 684 N N . ALA A 1 90 ? 0.359 2.189 -16.587 1.00 81.12 90 ALA A N 1
ATOM 685 C CA . ALA A 1 90 ? 1.332 1.315 -17.235 1.00 81.12 90 ALA A CA 1
ATOM 686 C C . ALA A 1 90 ? 2.616 2.068 -17.635 1.00 81.12 90 ALA A C 1
ATOM 688 O O . ALA A 1 90 ? 3.724 1.593 -17.384 1.00 81.12 90 ALA A O 1
ATOM 689 N N . GLN A 1 91 ? 2.485 3.273 -18.205 1.00 81.94 91 GLN A N 1
ATOM 690 C CA . GLN A 1 91 ? 3.631 4.138 -18.501 1.00 81.94 91 GLN A CA 1
ATOM 691 C C . GLN A 1 91 ? 4.385 4.521 -17.228 1.00 81.94 91 GLN A C 1
ATOM 693 O O . GLN A 1 91 ? 5.610 4.425 -17.195 1.00 81.94 91 GLN A O 1
ATOM 698 N N . TYR A 1 92 ? 3.673 4.912 -16.173 1.00 82.06 92 TYR A N 1
ATOM 699 C CA . TYR A 1 92 ? 4.296 5.311 -14.919 1.00 82.06 92 TYR A CA 1
ATOM 700 C C . TYR A 1 92 ? 5.058 4.156 -14.255 1.00 82.06 92 TYR A C 1
ATOM 702 O O . TYR A 1 92 ? 6.236 4.300 -13.929 1.00 82.06 92 TYR A O 1
ATOM 710 N N . LEU A 1 93 ? 4.441 2.976 -14.176 1.00 84.75 93 LEU A N 1
ATOM 711 C CA . LEU A 1 93 ? 5.079 1.757 -13.680 1.00 84.75 93 LEU A CA 1
ATOM 712 C C . LEU A 1 93 ? 6.307 1.356 -14.508 1.00 84.75 93 LEU A C 1
ATOM 714 O O . LEU A 1 93 ? 7.267 0.839 -13.946 1.00 84.75 93 LEU A O 1
ATOM 718 N N . SER A 1 94 ? 6.332 1.634 -15.817 1.00 83.00 94 SER A N 1
ATOM 719 C CA . SER A 1 94 ? 7.508 1.364 -16.657 1.00 83.00 94 SER A CA 1
ATOM 720 C C . SER A 1 94 ? 8.732 2.209 -16.274 1.00 83.00 94 SER A C 1
ATOM 722 O O . SER A 1 94 ? 9.856 1.705 -16.319 1.00 83.00 94 SER A O 1
ATOM 724 N N . PHE A 1 95 ? 8.529 3.460 -15.836 1.00 84.00 95 PHE A N 1
ATOM 725 C CA . PHE A 1 95 ? 9.613 4.303 -15.323 1.00 84.00 95 PHE A CA 1
ATOM 726 C C . PHE A 1 95 ? 10.125 3.777 -13.986 1.00 84.00 95 PHE A C 1
ATOM 728 O O . PHE A 1 95 ? 11.326 3.610 -13.810 1.00 84.00 95 PHE A O 1
ATOM 735 N N . ILE A 1 96 ? 9.211 3.419 -13.086 1.00 83.56 96 ILE A N 1
ATOM 736 C CA . ILE A 1 96 ? 9.559 2.873 -11.771 1.00 83.56 96 ILE A CA 1
ATOM 737 C C . ILE A 1 96 ? 10.292 1.540 -11.907 1.00 83.56 96 ILE A C 1
ATOM 739 O O . ILE A 1 96 ? 11.295 1.313 -11.238 1.00 83.56 96 ILE A O 1
ATOM 743 N N . ARG A 1 97 ? 9.849 0.674 -12.824 1.00 83.81 97 ARG A N 1
ATOM 744 C CA . ARG A 1 97 ? 10.544 -0.571 -13.159 1.00 83.81 97 ARG A CA 1
ATOM 745 C C . ARG A 1 97 ? 11.986 -0.307 -13.565 1.00 83.81 97 ARG A C 1
ATOM 747 O O . ARG A 1 97 ? 12.881 -1.005 -13.103 1.00 83.81 97 ARG A O 1
ATOM 754 N N . LYS A 1 98 ? 12.212 0.684 -14.427 1.00 82.69 98 LYS A N 1
ATOM 755 C CA . LYS A 1 98 ? 13.559 1.070 -14.843 1.00 82.69 98 LYS A CA 1
ATOM 756 C C . LYS A 1 98 ? 14.399 1.510 -13.638 1.00 82.69 98 LYS A C 1
ATOM 758 O O . LYS A 1 98 ? 15.502 1.002 -13.472 1.00 82.69 98 LYS A O 1
ATOM 763 N N . ASP A 1 99 ? 13.850 2.364 -12.775 1.00 80.81 99 ASP A N 1
ATOM 764 C CA . ASP A 1 99 ? 14.537 2.845 -11.568 1.00 80.81 99 ASP A CA 1
ATOM 765 C C . ASP A 1 99 ? 14.882 1.708 -10.586 1.00 80.81 99 ASP A C 1
ATOM 767 O O . ASP A 1 99 ? 15.945 1.730 -9.962 1.00 80.81 99 ASP A O 1
ATOM 771 N N . ILE A 1 100 ? 14.010 0.699 -10.475 1.00 80.81 100 ILE A N 1
ATOM 772 C CA . ILE A 1 100 ? 14.226 -0.504 -9.660 1.00 80.81 100 ILE A CA 1
ATOM 773 C C . ILE A 1 100 ? 15.322 -1.392 -10.267 1.00 80.81 100 ILE A C 1
ATOM 775 O O . ILE A 1 100 ? 16.258 -1.775 -9.569 1.00 80.81 100 ILE A O 1
ATOM 779 N N . LEU A 1 101 ? 15.230 -1.715 -11.562 1.00 80.38 101 LEU A N 1
ATOM 780 C CA . LEU A 1 101 ? 16.128 -2.675 -12.215 1.00 80.38 101 LEU A CA 1
ATOM 781 C C . LEU A 1 101 ? 17.536 -2.129 -12.464 1.00 80.38 101 LEU A C 1
ATOM 783 O O . LEU A 1 101 ? 18.495 -2.896 -12.463 1.00 80.38 101 LEU A O 1
ATOM 787 N N . GLU A 1 102 ? 17.675 -0.826 -12.699 1.00 75.81 102 GLU A N 1
ATOM 788 C CA . GLU A 1 102 ? 18.981 -0.200 -12.929 1.00 75.81 102 GLU A CA 1
ATOM 789 C C . GLU A 1 102 ? 19.748 0.067 -11.620 1.00 75.81 102 GLU A C 1
ATOM 791 O O . GLU A 1 102 ? 20.868 0.572 -11.677 1.00 75.81 102 GLU A O 1
ATOM 796 N N . ASP A 1 103 ? 19.146 -0.239 -10.456 1.00 61.94 103 ASP A N 1
ATOM 797 C CA . ASP A 1 103 ? 19.597 0.130 -9.102 1.00 61.94 103 ASP A CA 1
ATOM 798 C C . ASP A 1 103 ? 20.214 1.531 -9.050 1.00 61.94 103 ASP A C 1
ATOM 800 O O . ASP A 1 103 ? 21.224 1.814 -8.397 1.00 61.94 103 ASP A O 1
ATOM 804 N N . ALA A 1 104 ? 19.623 2.440 -9.822 1.00 51.00 104 ALA A N 1
ATOM 805 C CA . ALA A 1 104 ? 20.278 3.689 -10.081 1.00 51.00 104 ALA A CA 1
ATOM 806 C C . ALA A 1 104 ? 20.224 4.506 -8.793 1.00 51.00 104 ALA A C 1
ATOM 808 O O . ALA A 1 104 ? 19.165 4.766 -8.212 1.00 51.00 104 ALA A O 1
ATOM 809 N N . SER A 1 105 ? 21.383 4.998 -8.379 1.00 47.06 105 SER A N 1
ATOM 810 C CA . SER A 1 105 ? 21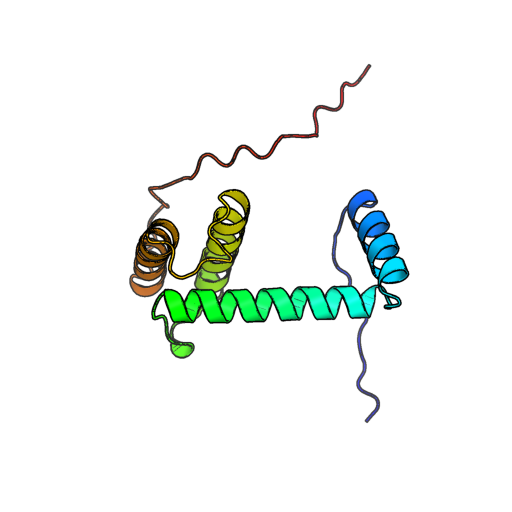.536 6.188 -7.549 1.00 47.06 105 SER A CA 1
ATOM 811 C C . SER A 1 105 ? 21.011 7.447 -8.269 1.00 47.06 105 SER A C 1
ATOM 813 O O . SER A 1 105 ? 21.583 8.530 -8.141 1.00 47.06 105 SER A O 1
ATOM 815 N N . HIS A 1 106 ? 19.970 7.312 -9.096 1.00 42.31 106 HIS A N 1
ATOM 816 C CA . HIS A 1 106 ? 19.341 8.410 -9.794 1.00 42.31 106 HIS A CA 1
ATOM 817 C C . HIS A 1 106 ? 18.539 9.198 -8.766 1.00 42.31 106 HIS A C 1
ATOM 819 O O . HIS A 1 106 ? 17.579 8.709 -8.173 1.00 42.31 106 HIS A O 1
ATOM 825 N N . ASN A 1 107 ? 18.933 10.453 -8.569 1.00 45.22 107 ASN A N 1
ATOM 826 C CA . ASN A 1 107 ? 18.004 11.463 -8.093 1.00 45.22 107 ASN A CA 1
ATOM 827 C C . ASN A 1 107 ? 16.785 11.414 -9.015 1.00 45.22 107 ASN A C 1
ATOM 829 O O . ASN A 1 107 ? 16.937 11.680 -10.208 1.00 45.22 107 ASN A O 1
ATOM 833 N N . ALA A 1 108 ? 15.617 11.063 -8.470 1.00 43.44 108 ALA A N 1
ATOM 834 C CA . ALA A 1 108 ? 14.352 11.083 -9.192 1.00 43.44 108 ALA A CA 1
ATOM 835 C C . ALA A 1 108 ? 14.233 12.416 -9.948 1.00 43.44 108 ALA A C 1
ATOM 837 O O . ALA A 1 108 ? 14.076 13.482 -9.346 1.00 43.44 108 ALA A O 1
ATOM 838 N N . THR A 1 109 ? 14.386 12.371 -11.274 1.00 45.06 109 THR A N 1
ATOM 839 C CA . THR A 1 109 ? 14.293 13.559 -12.138 1.00 45.06 109 THR A CA 1
ATOM 840 C C . THR A 1 109 ? 12.845 13.996 -12.312 1.00 45.06 109 THR A C 1
ATOM 842 O O . THR A 1 109 ? 12.579 15.139 -12.678 1.00 45.06 109 THR A O 1
ATOM 845 N N . TRP A 1 110 ? 11.902 13.117 -11.970 1.00 43.16 110 TRP A N 1
ATOM 846 C CA . TRP A 1 110 ? 10.487 13.415 -11.923 1.00 43.16 110 TRP A CA 1
ATOM 847 C C . TRP A 1 110 ? 10.018 13.490 -10.468 1.00 43.16 110 TRP A C 1
ATOM 849 O O . TRP A 1 110 ? 9.789 12.476 -9.815 1.00 43.16 110 TRP A O 1
ATOM 859 N N . ARG A 1 111 ? 9.894 14.716 -9.946 1.00 44.66 111 ARG A N 1
ATOM 860 C CA . ARG A 1 111 ? 9.136 14.974 -8.718 1.00 44.66 111 ARG A CA 1
ATOM 861 C C . ARG A 1 111 ? 7.697 15.292 -9.121 1.00 44.66 111 ARG A C 1
ATOM 863 O O . ARG A 1 111 ? 7.481 16.376 -9.674 1.00 44.66 111 ARG A O 1
ATOM 870 N N . PRO A 1 112 ? 6.713 14.417 -8.860 1.00 43.31 112 PRO A N 1
ATOM 871 C CA . PRO A 1 112 ? 5.327 14.846 -8.921 1.00 43.31 112 PRO A CA 1
ATOM 872 C C . PRO A 1 112 ? 5.168 16.006 -7.936 1.00 43.31 112 PRO A C 1
ATOM 874 O O . PRO A 1 112 ? 5.633 15.934 -6.796 1.00 43.31 112 PRO A O 1
ATOM 877 N N . LYS A 1 113 ? 4.550 17.107 -8.373 1.00 42.16 113 LYS A N 1
ATOM 878 C CA . LYS A 1 113 ? 4.090 18.146 -7.446 1.00 42.16 113 LYS A CA 1
ATOM 879 C C . LYS A 1 113 ? 2.927 17.559 -6.657 1.00 42.16 113 LYS A C 1
ATOM 881 O O . LYS A 1 113 ? 1.773 17.734 -7.028 1.00 42.16 113 LYS A O 1
ATOM 886 N N . ILE A 1 114 ? 3.242 16.825 -5.597 1.00 40.06 114 ILE A N 1
ATOM 887 C CA . ILE A 1 114 ? 2.249 16.402 -4.622 1.00 40.06 114 ILE A CA 1
ATOM 888 C C . ILE A 1 114 ? 1.946 17.644 -3.789 1.00 40.06 114 ILE A C 1
ATOM 890 O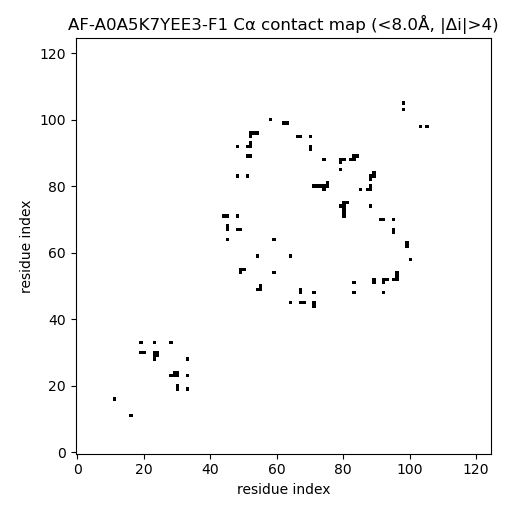 O . ILE A 1 114 ? 2.731 18.037 -2.929 1.00 40.06 114 ILE A O 1
ATOM 894 N N . HIS A 1 115 ? 0.830 18.303 -4.089 1.00 35.16 115 HIS A N 1
ATOM 895 C CA . HIS A 1 115 ? 0.223 19.229 -3.146 1.00 35.16 115 HIS A CA 1
ATOM 896 C C . HIS A 1 115 ? -0.420 18.385 -2.048 1.00 35.16 115 HIS A C 1
ATOM 898 O O . HIS A 1 115 ? -1.591 18.024 -2.132 1.00 35.16 115 HIS A O 1
ATOM 904 N N . ILE A 1 116 ? 0.371 18.031 -1.035 1.00 36.84 116 ILE A N 1
ATOM 905 C CA . ILE A 1 116 ? -0.204 17.727 0.269 1.00 36.84 116 ILE A CA 1
ATOM 906 C C . ILE A 1 116 ? -0.809 19.057 0.712 1.00 36.84 116 ILE A C 1
ATOM 908 O O . ILE A 1 116 ? -0.112 20.071 0.739 1.00 36.84 116 ILE A O 1
ATOM 912 N N . ALA A 1 117 ? -2.123 19.090 0.922 1.00 37.41 117 ALA A N 1
ATOM 913 C CA . ALA A 1 117 ? -2.717 20.202 1.636 1.00 37.41 117 ALA A CA 1
ATOM 914 C C . ALA A 1 117 ? -2.049 20.205 3.013 1.00 37.41 117 ALA A C 1
ATOM 916 O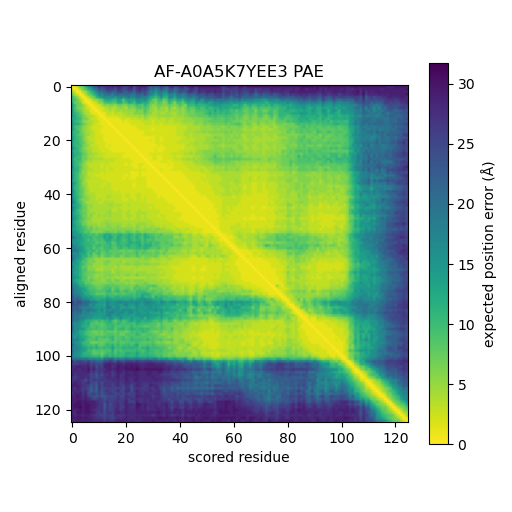 O . ALA A 1 117 ? -2.274 19.288 3.803 1.00 37.41 117 ALA A O 1
ATOM 917 N N . ASP A 1 118 ? -1.155 21.165 3.238 1.00 39.75 118 ASP A N 1
ATOM 918 C CA . ASP A 1 118 ? -0.647 21.480 4.564 1.00 39.75 118 ASP A CA 1
ATOM 919 C C . ASP A 1 118 ? -1.855 21.957 5.380 1.00 39.75 118 ASP A C 1
ATOM 921 O O . ASP A 1 118 ? -2.175 23.142 5.423 1.00 39.75 118 ASP A O 1
ATOM 925 N N . ASP A 1 119 ? -2.569 21.012 5.988 1.00 48.09 119 ASP A N 1
ATOM 926 C CA . ASP A 1 119 ? -3.644 21.268 6.950 1.00 48.09 119 ASP A CA 1
ATOM 927 C C . ASP A 1 119 ? -3.075 21.594 8.345 1.00 48.09 119 ASP A C 1
ATOM 929 O O . ASP A 1 119 ? -3.764 21.441 9.344 1.00 48.09 119 ASP A O 1
ATOM 933 N N . ASP A 1 120 ? -1.838 22.096 8.412 1.00 51.19 120 ASP A N 1
ATOM 934 C CA . ASP A 1 120 ? -1.216 22.636 9.620 1.00 51.19 120 ASP A CA 1
ATOM 935 C C . ASP A 1 120 ? -0.647 24.032 9.321 1.00 51.19 120 ASP A C 1
ATOM 937 O O . ASP A 1 120 ? 0.558 24.275 9.285 1.00 51.19 120 ASP A O 1
ATOM 941 N N . ALA A 1 121 ? -1.553 24.986 9.116 1.00 42.22 121 ALA A N 1
ATOM 942 C CA . ALA A 1 121 ? -1.326 26.341 9.595 1.00 42.22 121 ALA A CA 1
ATOM 943 C C . ALA A 1 121 ? -2.171 26.510 10.860 1.00 42.22 121 ALA A C 1
ATOM 945 O O . ALA A 1 121 ? -3.281 27.051 10.818 1.00 42.22 121 ALA A O 1
ATOM 946 N N . GLU A 1 122 ? -1.638 26.012 11.980 1.00 45.78 122 GLU A N 1
ATOM 947 C CA . GLU A 1 122 ? -1.941 26.574 13.294 1.00 45.78 122 GLU A CA 1
ATOM 948 C C . GLU A 1 122 ? -1.830 28.098 13.164 1.00 45.78 122 GLU A C 1
ATOM 950 O O . GLU A 1 122 ? -0.761 28.659 12.922 1.00 45.78 122 GLU A O 1
ATOM 955 N N . LYS A 1 123 ? -2.976 28.776 13.232 1.00 41.91 123 LYS A N 1
ATOM 956 C CA . LYS A 1 123 ? -2.997 30.193 13.561 1.00 41.91 123 LYS A CA 1
ATOM 957 C C . LYS A 1 123 ? -2.861 30.255 15.071 1.00 41.91 123 LYS A C 1
ATOM 959 O O . LYS A 1 123 ? -3.853 30.081 15.772 1.00 41.91 123 LYS A O 1
ATOM 964 N N . ASP A 1 124 ? -1.629 30.440 15.526 1.00 41.81 124 ASP A N 1
ATOM 965 C CA . ASP A 1 124 ? -1.381 31.036 16.831 1.00 41.81 124 ASP A CA 1
ATOM 966 C C . ASP A 1 124 ? -2.046 32.425 16.869 1.00 41.81 124 ASP A C 1
ATOM 968 O O . ASP A 1 124 ? -2.013 33.164 15.876 1.00 41.81 124 ASP A O 1
ATOM 972 N N . ASP A 1 125 ? -2.698 32.707 17.999 1.00 43.34 125 ASP A N 1
ATOM 973 C CA . ASP A 1 125 ? -3.435 33.937 18.333 1.00 43.34 125 ASP A CA 1
ATOM 974 C C . ASP A 1 125 ? -2.616 35.236 18.174 1.00 43.34 125 ASP A C 1
ATOM 976 O O . ASP A 1 125 ? -1.413 35.258 18.531 1.00 43.34 125 ASP A O 1
#

Secondary structure (DSSP, 8-state):
-----PPP-----HHHHHHHHHHHHHTT--HHHHHHHHHHHHHHHHHHHHHHTT--GGG--HHHHHHHHHHHHHHHHTT-TT-TT-HHHHHHHHHHHHHHHTT-----S----------------

Solvent-accessible surface area (backbone atoms only — not comparable to full-atom values): 7811 Å² total; per-residue (Å²): 132,86,74,86,78,70,86,83,84,79,93,72,55,72,68,58,51,52,51,46,47,53,52,14,57,76,71,76,40,52,55,68,57,45,51,53,52,52,52,53,51,49,52,55,49,50,55,50,52,33,57,74,38,72,52,57,79,91,75,64,44,76,71,41,52,53,56,50,52,52,50,44,55,52,24,51,77,72,71,33,56,90,38,76,84,36,66,68,48,47,53,51,35,50,53,52,39,48,51,52,74,64,66,52,92,63,73,74,86,75,71,78,86,73,79,71,80,75,88,75,73,80,78,77,132

Organism: NCBI:txid571177

Foldseek 3Di:
DPPPPDDDDDDDDPVVLVVLCVVCVVVVHDSVVSVVVVVVVLVVLLVVLCVLLVHDPVLDDPVLSVLSSVLLVVCVVVVNSVPSVPPVSSVVSPVSSCCSVVVDPDPPPDDDPPPPPCPPPPPDD

Nearest PDB structures (foldseek):
  6pv5-assembly1_A  TM=2.952E-01  e=9.970E+00  Clostridium perfringens ATCC 13124

Radius of gyration: 18.15 Å; Cα contacts (8 Å, |Δi|>4): 62; chains: 1; bounding box: 41×57×43 Å

Mean predicted aligned error: 11.43 Å